Protein AF-A0A497FAF2-F1 (afdb_monomer_lite)

Foldseek 3Di:
DDDDDPDFAFPDKDKDKDKDKDKDFQLDKDKDWDDQVRLVSCVVVVPDFQAWKWKWKAFPVVVVVCVVVVHDCLPDGQTQDPTDGDDSRDMGIHDNVSSVVRCVVPVVVPVPDDGGDITMMMMMMMDIDGDGDDCPVVVVVD

Sequence (142 aa):
MPRYAIVLPIKDIKPVTVSFVAEVPFMVSCSIEVPREVIEKLIKEEVPEGYPVHAYALPLEYVKDLEAKGENTLFYGVPLAAWYEFSKDLKLHIDEFTWEMIYHGCKEYLKDLRKGDPIQLRIVLHTGLFISYTDEEDEKKR

Radius of gyration: 18.6 Å; chains: 1; bounding box: 39×30×58 Å

pLDDT: mean 87.28, std 14.44, range [42.44, 97.88]

Secondary structure (DSSP, 8-state):
---------EEEEEEEEEEEEEEEETTS-EEEEPPHHHHHHHHHTTPPTT-EEEEEEEEHHHHHHHHHTT--GGG-SEESSS-EE--TT-EEEE-HHHHHHHHHHSHHHHTTPPTT-EEEEEEEEEEEEEEEPPTTTTTTT-

Structure (mmCIF, N/CA/C/O backbone):
data_AF-A0A497FAF2-F1
#
_entry.id   AF-A0A497FAF2-F1
#
loop_
_atom_site.group_PDB
_atom_site.id
_atom_site.type_symbol
_atom_site.label_atom_id
_atom_site.label_alt_id
_atom_site.label_comp_id
_atom_site.label_asym_id
_atom_site.label_entity_id
_atom_site.label_seq_id
_atom_site.pdbx_PDB_ins_code
_atom_site.Cartn_x
_atom_site.Cartn_y
_atom_site.Cartn_z
_atom_site.occupancy
_atom_site.B_iso_or_equiv
_atom_site.auth_seq_id
_atom_site.auth_comp_id
_atom_site.auth_asym_id
_atom_site.auth_atom_id
_atom_site.pdbx_PDB_model_num
ATOM 1 N N . MET A 1 1 ? 11.667 1.114 34.691 1.00 42.44 1 MET A N 1
ATOM 2 C CA . MET A 1 1 ? 10.213 0.938 34.905 1.00 42.44 1 MET A CA 1
ATOM 3 C C . MET A 1 1 ? 9.793 -0.345 34.205 1.00 42.44 1 MET A C 1
ATOM 5 O O . MET A 1 1 ? 10.125 -0.465 33.028 1.00 42.44 1 MET A O 1
ATOM 9 N N . PRO A 1 2 ? 9.151 -1.314 34.879 1.00 44.91 2 PRO A N 1
ATOM 10 C CA . PRO A 1 2 ? 8.611 -2.473 34.182 1.00 44.91 2 PRO A CA 1
ATOM 11 C C . PRO A 1 2 ? 7.455 -2.000 33.294 1.00 44.91 2 PRO A C 1
ATOM 13 O O . PRO A 1 2 ? 6.525 -1.352 33.771 1.00 44.91 2 PRO A O 1
ATOM 16 N N . ARG A 1 3 ? 7.553 -2.262 31.988 1.00 46.53 3 ARG A N 1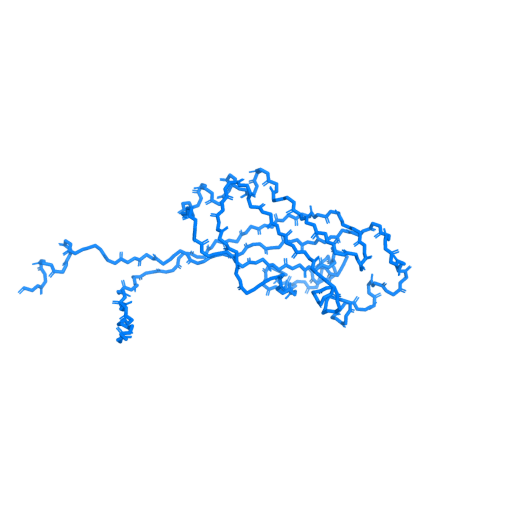
ATOM 17 C CA . ARG A 1 3 ? 6.453 -2.067 31.040 1.00 46.53 3 ARG A CA 1
ATOM 18 C C . ARG A 1 3 ? 5.511 -3.250 31.230 1.00 46.53 3 ARG A C 1
ATOM 20 O O . ARG A 1 3 ? 5.808 -4.342 30.757 1.00 46.53 3 ARG A O 1
ATOM 27 N N . TYR A 1 4 ? 4.435 -3.064 31.984 1.00 55.19 4 TYR A N 1
ATOM 28 C CA . TYR A 1 4 ? 3.373 -4.061 32.030 1.00 55.19 4 TYR A CA 1
ATOM 29 C C . TYR A 1 4 ? 2.741 -4.129 30.637 1.00 55.19 4 TYR A C 1
ATOM 31 O O . TYR A 1 4 ? 2.279 -3.113 30.119 1.00 55.19 4 TYR A O 1
ATOM 39 N N . ALA A 1 5 ? 2.767 -5.30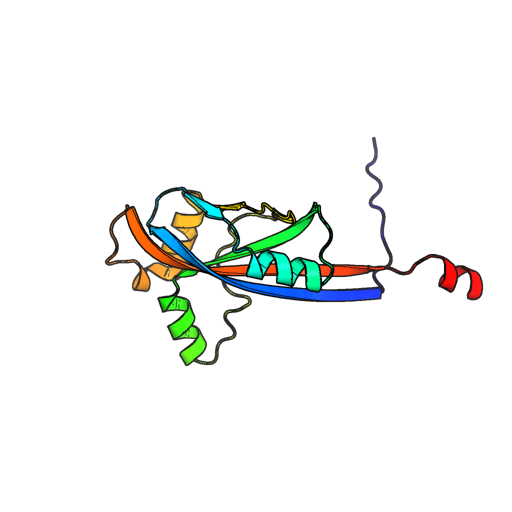5 30.012 1.00 56.91 5 ALA A N 1
ATOM 40 C CA . ALA A 1 5 ? 1.941 -5.563 28.844 1.00 56.91 5 ALA A CA 1
ATOM 41 C C . ALA A 1 5 ? 0.492 -5.656 29.333 1.00 56.91 5 ALA A C 1
ATOM 43 O O . ALA A 1 5 ? 0.171 -6.520 30.150 1.00 56.91 5 ALA A O 1
ATOM 44 N N . ILE A 1 6 ? -0.368 -4.745 28.882 1.00 57.69 6 ILE A N 1
ATOM 45 C CA . ILE A 1 6 ? -1.805 -4.858 29.122 1.00 57.69 6 ILE A CA 1
ATOM 46 C C . ILE A 1 6 ? -2.309 -5.942 28.170 1.00 57.69 6 ILE A C 1
ATOM 48 O O . ILE A 1 6 ? -2.305 -5.758 26.954 1.00 57.69 6 ILE A O 1
ATOM 52 N N . VAL A 1 7 ? -2.691 -7.092 28.722 1.00 62.38 7 VAL A N 1
ATOM 53 C CA . VAL A 1 7 ? -3.354 -8.153 27.961 1.00 62.38 7 VAL A CA 1
ATOM 54 C C . VAL A 1 7 ? -4.831 -7.790 27.886 1.00 62.38 7 VAL A C 1
ATOM 56 O O . VAL A 1 7 ? -5.551 -7.920 28.873 1.00 62.38 7 VAL A O 1
ATOM 59 N N . LEU A 1 8 ? -5.268 -7.295 26.730 1.00 68.75 8 LEU A N 1
ATOM 60 C CA . LEU A 1 8 ? -6.682 -7.053 26.463 1.00 68.75 8 LEU A CA 1
ATOM 61 C C . LEU A 1 8 ? -7.327 -8.355 25.963 1.00 68.75 8 LEU A C 1
ATOM 63 O O . LEU A 1 8 ? -6.782 -8.976 25.046 1.00 68.75 8 LEU A O 1
ATOM 67 N N . PRO A 1 9 ? -8.466 -8.793 26.527 1.00 76.56 9 PRO A N 1
ATOM 68 C CA . PRO A 1 9 ? -9.188 -9.946 26.008 1.00 76.56 9 PRO A CA 1
ATOM 69 C C . PRO A 1 9 ? -9.814 -9.582 24.655 1.00 76.56 9 PRO A C 1
ATOM 71 O O . PRO A 1 9 ? -10.788 -8.831 24.582 1.00 76.56 9 PRO A O 1
ATOM 74 N N . ILE A 1 10 ? -9.230 -10.103 23.574 1.00 80.25 10 ILE A N 1
ATOM 75 C CA . ILE A 1 10 ? -9.736 -9.929 22.209 1.00 80.25 10 ILE A CA 1
ATOM 76 C C . ILE A 1 10 ? -10.866 -10.939 21.981 1.00 80.25 10 ILE A C 1
ATOM 78 O O . ILE A 1 10 ? -10.665 -12.147 22.096 1.00 80.25 10 ILE A O 1
ATOM 82 N N . LYS A 1 11 ? -12.056 -10.430 21.663 1.00 84.69 11 LYS A N 1
ATOM 83 C CA . LYS A 1 11 ? -13.248 -11.204 21.304 1.00 84.69 11 LYS A CA 1
ATOM 84 C C . LYS A 1 11 ? -13.219 -11.632 19.841 1.00 84.69 11 LYS A C 1
ATOM 86 O O . LYS A 1 11 ? -13.598 -12.756 19.533 1.00 84.69 11 LYS A O 1
ATOM 91 N N . ASP A 1 12 ? -12.804 -10.726 18.961 1.00 85.75 12 ASP A N 1
ATOM 92 C CA . ASP A 1 12 ? -12.795 -10.937 17.516 1.00 85.75 12 ASP A CA 1
ATOM 93 C C . ASP A 1 12 ? -11.744 -10.044 16.837 1.00 85.75 12 ASP A C 1
ATOM 95 O O . ASP A 1 12 ? -11.298 -9.043 17.407 1.00 85.75 12 ASP A O 1
ATOM 99 N N . ILE A 1 13 ? -11.349 -10.409 15.618 1.00 88.00 13 ILE A N 1
ATOM 100 C CA . ILE A 1 13 ? -10.471 -9.617 14.756 1.00 88.00 13 ILE A CA 1
ATOM 101 C C . ILE A 1 13 ? -11.190 -9.417 13.427 1.00 88.00 13 ILE A C 1
ATOM 103 O O . ILE A 1 13 ? -11.353 -10.362 12.659 1.00 88.00 13 ILE A O 1
ATOM 107 N N . LYS A 1 14 ? -11.565 -8.174 13.121 1.00 91.56 14 LYS A N 1
ATOM 108 C CA . LYS A 1 14 ? -12.161 -7.816 11.829 1.00 91.56 14 LYS A CA 1
ATOM 109 C C . LYS A 1 14 ? -11.049 -7.403 10.852 1.00 91.56 14 LYS A C 1
ATOM 111 O O . LYS A 1 14 ? -10.482 -6.320 11.019 1.00 91.56 14 LYS A O 1
ATOM 116 N N . PRO A 1 15 ? -10.708 -8.223 9.839 1.00 92.25 15 PRO A N 1
ATOM 117 C CA . PRO A 1 15 ? -9.721 -7.838 8.841 1.00 92.25 15 PRO A CA 1
ATOM 118 C C . PRO A 1 15 ? -10.304 -6.782 7.898 1.00 92.25 15 PRO A C 1
ATOM 120 O O . PRO A 1 15 ? -11.407 -6.934 7.376 1.00 92.25 15 PRO A O 1
ATOM 123 N N . VAL A 1 16 ? -9.531 -5.735 7.633 1.00 93.69 16 VAL A N 1
ATOM 124 C CA . VAL A 1 16 ? -9.852 -4.689 6.662 1.00 93.69 16 VAL A CA 1
ATOM 125 C C . VAL A 1 16 ? -8.737 -4.652 5.630 1.00 93.69 16 VAL A C 1
ATOM 127 O O . VAL A 1 16 ? -7.559 -4.550 5.967 1.00 93.69 16 VAL A O 1
ATOM 130 N N . THR A 1 17 ? -9.109 -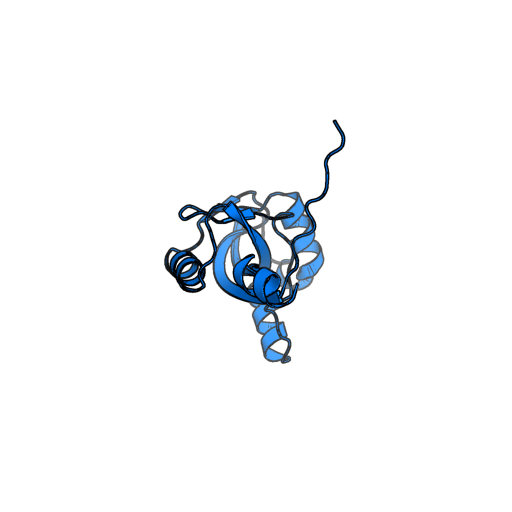4.775 4.358 1.00 94.00 17 THR A N 1
ATOM 131 C CA . THR A 1 17 ? -8.175 -4.753 3.231 1.00 94.00 17 THR A CA 1
ATOM 132 C C . THR A 1 17 ? -8.699 -3.820 2.156 1.00 94.00 17 THR A C 1
ATOM 134 O O . THR A 1 17 ? -9.829 -3.966 1.692 1.00 94.00 17 THR A O 1
ATOM 137 N N . VAL A 1 18 ? -7.866 -2.876 1.736 1.00 94.50 18 VAL A N 1
ATOM 138 C CA . VAL A 1 18 ? -8.156 -1.957 0.632 1.00 94.50 18 VAL A CA 1
ATOM 139 C C . VAL A 1 18 ? -6.943 -1.881 -0.285 1.00 94.50 18 VAL A C 1
ATOM 141 O O . VAL A 1 18 ? -5.814 -2.069 0.154 1.00 94.50 18 VAL A O 1
ATOM 144 N N . SER A 1 19 ? -7.151 -1.620 -1.573 1.00 94.50 19 SER A N 1
ATOM 145 C CA . SER A 1 19 ? -6.043 -1.461 -2.514 1.00 94.50 19 SER A CA 1
ATOM 146 C C . SER A 1 19 ? -6.304 -0.354 -3.522 1.00 94.50 19 SER A C 1
ATOM 148 O O . SER A 1 19 ? -7.455 0.001 -3.787 1.00 94.50 19 SER A O 1
ATOM 150 N N . PHE A 1 20 ? -5.220 0.182 -4.073 1.00 96.50 20 PHE A N 1
ATOM 151 C CA . PHE A 1 20 ? -5.226 1.170 -5.144 1.00 96.50 20 PHE A CA 1
ATOM 152 C C . PHE A 1 20 ? -3.973 1.026 -6.009 1.00 96.50 20 PHE A C 1
ATOM 154 O O . PHE A 1 20 ? -3.040 0.306 -5.656 1.00 96.50 20 PHE A O 1
ATOM 161 N N . VAL A 1 21 ? -3.959 1.687 -7.162 1.00 97.12 21 VAL A N 1
ATOM 162 C CA . VAL A 1 21 ? -2.783 1.753 -8.034 1.00 97.12 21 VAL A CA 1
ATOM 163 C C . VAL A 1 21 ? -2.167 3.138 -7.910 1.00 97.12 21 VAL A C 1
ATOM 165 O O . VAL A 1 21 ? -2.885 4.133 -7.970 1.00 97.12 21 VAL A O 1
ATOM 168 N N . ALA A 1 22 ? -0.850 3.189 -7.750 1.00 97.44 22 ALA A N 1
ATOM 169 C CA . ALA A 1 22 ? -0.068 4.416 -7.749 1.00 97.44 22 ALA A CA 1
ATOM 170 C C . ALA A 1 22 ? 0.955 4.375 -8.884 1.00 97.44 22 ALA A C 1
ATOM 172 O O . ALA A 1 22 ? 1.588 3.345 -9.107 1.00 97.44 22 ALA A O 1
ATOM 173 N N . GLU A 1 23 ? 1.133 5.493 -9.580 1.00 97.88 23 GLU A N 1
ATOM 174 C CA . GLU A 1 23 ? 2.251 5.684 -10.501 1.00 97.88 23 GLU A CA 1
ATOM 175 C C . GLU A 1 23 ? 3.395 6.378 -9.758 1.00 97.88 23 GLU A C 1
ATOM 177 O O . GLU A 1 23 ? 3.189 7.404 -9.109 1.00 97.88 23 GLU A O 1
ATOM 182 N N . VAL A 1 24 ? 4.592 5.799 -9.817 1.00 97.31 24 VAL A N 1
ATOM 183 C CA . VAL A 1 24 ? 5.783 6.278 -9.105 1.00 97.31 24 VAL A CA 1
ATOM 184 C C . VAL A 1 24 ? 7.024 6.183 -9.992 1.00 97.31 24 VAL A C 1
ATOM 186 O O . VAL A 1 24 ? 7.040 5.388 -10.933 1.00 97.31 24 VAL A O 1
ATOM 189 N N . PRO A 1 25 ? 8.086 6.958 -9.714 1.00 97.31 25 PRO A N 1
ATOM 190 C CA . PRO A 1 25 ? 9.351 6.819 -10.427 1.00 97.31 25 PRO A CA 1
ATOM 191 C C . PRO A 1 25 ? 10.102 5.551 -9.986 1.00 97.31 25 PRO A C 1
ATOM 193 O O . PRO A 1 25 ? 10.393 5.357 -8.806 1.00 97.31 25 PRO A O 1
ATOM 196 N N . PHE A 1 26 ? 10.456 4.691 -10.940 1.00 97.12 26 PHE A N 1
ATOM 197 C CA . PHE A 1 26 ? 11.171 3.439 -10.692 1.00 97.12 26 PHE A CA 1
ATOM 198 C C . PHE A 1 26 ? 12.548 3.681 -10.054 1.00 97.12 26 PHE A C 1
ATOM 200 O O . PHE A 1 26 ? 13.336 4.486 -10.556 1.00 97.12 26 PHE A O 1
ATOM 207 N N . MET A 1 27 ? 12.875 2.956 -8.976 1.00 95.25 27 MET A N 1
ATOM 208 C CA . MET A 1 27 ? 14.167 3.034 -8.264 1.00 95.25 27 MET A CA 1
ATOM 209 C C . MET A 1 27 ? 14.528 4.443 -7.748 1.00 95.25 27 MET A C 1
ATOM 211 O O . MET A 1 27 ? 15.708 4.791 -7.625 1.00 95.25 27 MET A O 1
ATOM 215 N N . VAL A 1 28 ? 13.524 5.275 -7.463 1.00 96.50 28 VAL A N 1
ATOM 216 C CA . VAL A 1 28 ? 13.685 6.609 -6.872 1.00 96.50 28 VAL A CA 1
ATOM 217 C C . VAL A 1 28 ? 12.826 6.689 -5.617 1.00 96.50 28 VAL A C 1
ATOM 219 O O . VAL A 1 28 ? 11.643 6.350 -5.654 1.00 96.50 28 VAL A O 1
ATOM 222 N N . SER A 1 29 ? 13.415 7.145 -4.510 1.00 96.06 29 SER A N 1
ATOM 223 C CA . SER A 1 29 ? 12.672 7.336 -3.267 1.00 96.06 29 SER A CA 1
ATOM 224 C C . SER A 1 29 ? 11.556 8.355 -3.455 1.00 96.06 29 SER A C 1
ATOM 226 O O . SER A 1 29 ? 11.778 9.446 -3.988 1.00 96.06 29 SER A O 1
ATOM 228 N N . CYS A 1 30 ? 10.354 8.017 -3.007 1.00 96.25 30 CYS A N 1
ATOM 229 C CA . CYS A 1 30 ? 9.177 8.849 -3.221 1.00 96.25 30 CYS A CA 1
ATOM 230 C C . CYS A 1 30 ? 8.140 8.670 -2.115 1.00 96.25 30 CYS A C 1
ATOM 232 O O . CYS A 1 30 ? 8.157 7.688 -1.372 1.00 96.25 30 CYS A O 1
ATOM 234 N N . SER A 1 31 ? 7.203 9.613 -2.045 1.00 96.38 31 SER A N 1
ATOM 235 C CA . SER A 1 31 ? 6.026 9.506 -1.188 1.00 96.38 31 SER A CA 1
ATOM 236 C C . SER A 1 31 ? 4.768 9.384 -2.038 1.00 96.38 31 SER A C 1
ATOM 238 O O . SER A 1 31 ? 4.606 10.109 -3.017 1.00 96.38 31 SER A O 1
ATOM 240 N N . ILE A 1 32 ? 3.882 8.479 -1.642 1.00 96.50 32 ILE A N 1
ATOM 241 C CA . ILE A 1 32 ? 2.592 8.221 -2.273 1.00 96.50 32 ILE A CA 1
ATOM 242 C C . ILE A 1 32 ? 1.515 8.748 -1.333 1.00 96.50 32 ILE A C 1
ATOM 244 O O . ILE A 1 32 ? 1.426 8.316 -0.182 1.00 96.50 32 ILE A O 1
ATOM 248 N N . GLU A 1 33 ? 0.692 9.671 -1.814 1.00 96.00 33 GLU A N 1
ATOM 249 C CA . GLU A 1 33 ? -0.514 10.076 -1.094 1.00 96.00 33 GLU A CA 1
ATOM 250 C C . GLU A 1 33 ? -1.583 8.999 -1.272 1.00 96.00 33 GLU A C 1
ATOM 252 O O . GLU A 1 33 ? -1.852 8.560 -2.394 1.00 96.00 33 GLU A O 1
ATOM 257 N N . VAL A 1 34 ? -2.171 8.537 -0.167 1.00 96.75 34 VAL A N 1
ATOM 258 C CA . VAL A 1 34 ? -3.251 7.552 -0.241 1.00 96.75 34 VAL A CA 1
ATOM 259 C C . VAL A 1 34 ? -4.499 8.239 -0.807 1.00 96.75 34 VAL A C 1
ATOM 261 O O . VAL A 1 34 ? -4.909 9.274 -0.277 1.00 96.75 34 VAL A O 1
ATOM 264 N N . PRO A 1 35 ? -5.130 7.688 -1.863 1.00 97.50 35 PRO A N 1
ATOM 265 C CA . PRO A 1 35 ? -6.300 8.306 -2.466 1.00 97.50 35 PRO A CA 1
ATOM 266 C C . PRO A 1 35 ? -7.434 8.488 -1.460 1.00 97.50 35 PRO A C 1
ATOM 268 O O . PRO A 1 35 ? -7.689 7.628 -0.610 1.00 97.50 35 PRO A O 1
ATOM 271 N N . ARG A 1 36 ? -8.158 9.602 -1.578 1.00 96.69 36 ARG A N 1
ATOM 272 C CA . ARG A 1 36 ? -9.222 9.973 -0.639 1.00 96.69 36 ARG A CA 1
ATOM 273 C C . ARG A 1 36 ? -10.296 8.892 -0.521 1.00 96.69 36 ARG A C 1
ATOM 275 O O . ARG A 1 36 ? -10.756 8.607 0.577 1.00 96.69 36 ARG A O 1
ATOM 282 N N . GLU A 1 37 ? -10.660 8.247 -1.620 1.00 96.94 37 GLU A N 1
ATOM 283 C CA . GLU A 1 37 ? -11.634 7.158 -1.641 1.00 96.94 37 GLU A CA 1
ATOM 284 C C . GLU A 1 37 ? -11.165 5.911 -0.872 1.00 96.94 37 GLU A C 1
ATOM 286 O O . GLU A 1 37 ? -11.987 5.131 -0.392 1.00 96.94 37 GLU A O 1
ATOM 291 N N . VAL A 1 38 ? -9.851 5.704 -0.741 1.00 96.69 38 VAL A N 1
ATOM 292 C CA . VAL A 1 38 ? -9.269 4.626 0.070 1.00 96.69 38 VAL A CA 1
ATOM 293 C C . VAL A 1 38 ? -9.324 5.004 1.548 1.00 96.69 38 VAL A C 1
ATOM 295 O O . VAL A 1 38 ? -9.742 4.185 2.365 1.00 96.69 38 VAL A O 1
ATOM 298 N N . ILE A 1 39 ? -8.992 6.256 1.882 1.00 96.69 39 ILE A N 1
ATOM 299 C CA . ILE A 1 39 ? -9.142 6.801 3.239 1.00 96.69 39 ILE A CA 1
ATOM 300 C C . ILE A 1 39 ? -10.599 6.706 3.703 1.00 96.69 39 ILE A C 1
ATOM 302 O O . ILE A 1 39 ? -10.875 6.193 4.784 1.00 96.69 39 ILE A O 1
ATOM 306 N N . GLU A 1 40 ? -11.551 7.127 2.871 1.00 96.44 40 GLU A N 1
ATOM 307 C CA . GLU A 1 40 ? -12.982 7.074 3.183 1.00 96.44 40 GLU A CA 1
ATOM 308 C C . GLU A 1 40 ? -13.478 5.638 3.405 1.00 96.44 40 GLU A C 1
ATOM 310 O O . GLU A 1 40 ? -14.323 5.414 4.273 1.00 96.44 40 GLU A O 1
ATOM 315 N N . LYS A 1 41 ? -12.926 4.647 2.691 1.00 96.12 41 LYS A N 1
ATOM 316 C CA . LYS A 1 41 ? -13.217 3.227 2.949 1.00 96.12 41 LYS A CA 1
ATOM 317 C C . LYS A 1 41 ? -12.707 2.778 4.315 1.00 96.12 41 LYS A C 1
ATOM 319 O O . LYS A 1 41 ? -13.455 2.126 5.031 1.00 96.12 41 LYS A O 1
ATOM 324 N N . LEU A 1 42 ? -11.481 3.139 4.695 1.00 95.25 42 LEU A N 1
ATOM 325 C CA . LEU A 1 42 ? -10.936 2.796 6.015 1.00 95.25 42 LEU A CA 1
ATOM 326 C C . LEU A 1 42 ? -11.758 3.437 7.144 1.00 95.25 42 LEU A C 1
ATOM 328 O O . LEU A 1 42 ? -12.103 2.761 8.108 1.00 95.25 42 LEU A O 1
ATOM 332 N N . ILE A 1 43 ? -12.168 4.700 6.981 1.00 94.81 43 ILE A N 1
ATOM 333 C CA . ILE A 1 43 ? -13.068 5.380 7.929 1.00 94.81 43 ILE A CA 1
ATOM 334 C C . ILE A 1 43 ? -14.415 4.657 8.016 1.00 94.81 43 ILE A C 1
ATOM 336 O O . ILE A 1 43 ? -14.930 4.441 9.110 1.00 94.81 43 ILE A O 1
ATOM 340 N N . LYS A 1 44 ? -14.992 4.269 6.872 1.00 95.81 44 LYS A N 1
ATOM 341 C CA . LYS A 1 44 ? -16.265 3.537 6.821 1.00 95.81 44 LYS A CA 1
ATOM 342 C C . LYS A 1 44 ? -16.180 2.175 7.511 1.00 95.81 44 LYS A C 1
ATOM 344 O O . LYS A 1 44 ? -17.168 1.725 8.079 1.00 95.81 44 LYS A O 1
ATOM 349 N N . GLU A 1 45 ? -15.017 1.536 7.464 1.00 94.62 45 GLU A N 1
ATOM 350 C CA . GLU A 1 45 ? -14.747 0.284 8.171 1.00 94.62 45 GLU A CA 1
ATOM 351 C C . GLU A 1 45 ? -14.436 0.474 9.663 1.00 94.62 45 GLU A C 1
ATOM 353 O O . GLU A 1 45 ? -14.175 -0.520 10.341 1.00 94.62 45 GLU A O 1
ATOM 358 N N . GLU A 1 46 ? -14.531 1.712 10.162 1.00 93.88 46 GLU A N 1
ATOM 359 C CA . GLU A 1 46 ? -14.322 2.123 11.555 1.00 93.88 46 GLU A CA 1
ATOM 360 C C . GLU A 1 46 ? -12.864 2.009 12.021 1.00 93.88 46 GLU A C 1
ATOM 362 O O . GLU A 1 46 ? -12.596 1.812 13.205 1.00 93.88 46 GLU A O 1
ATOM 367 N N . VAL A 1 47 ? -11.902 2.164 11.102 1.00 94.12 47 VAL A N 1
ATOM 368 C CA . VAL A 1 47 ? -10.474 2.200 11.450 1.00 94.12 47 VAL A CA 1
ATOM 369 C C . VAL A 1 47 ? -10.160 3.482 12.243 1.00 94.12 47 VAL A C 1
ATOM 371 O O . VAL A 1 47 ? -10.347 4.579 11.708 1.00 94.12 47 VAL A O 1
ATOM 374 N N . PRO A 1 48 ? -9.686 3.385 13.504 1.00 92.25 48 PRO A N 1
ATOM 375 C CA . PRO A 1 48 ? -9.398 4.559 14.328 1.00 92.25 48 PRO A CA 1
ATOM 376 C C . PRO A 1 48 ? -8.161 5.331 13.859 1.00 92.25 48 PRO A C 1
ATOM 378 O O . PRO A 1 48 ? -7.195 4.743 13.377 1.00 92.25 48 PRO A O 1
ATOM 381 N N . GLU A 1 49 ? -8.144 6.646 14.079 1.00 93.88 49 GLU A N 1
ATOM 382 C CA . GLU A 1 49 ? -6.928 7.459 13.928 1.00 93.88 49 GLU A CA 1
ATOM 383 C C . GLU A 1 49 ? -5.798 6.902 14.819 1.00 93.88 49 GLU A C 1
ATOM 385 O O . GLU A 1 49 ? -6.033 6.522 15.968 1.00 93.88 49 GLU A O 1
ATOM 390 N N . GLY A 1 50 ? -4.575 6.835 14.290 1.00 93.06 50 GLY A N 1
ATOM 391 C CA . GLY A 1 50 ? -3.406 6.264 14.965 1.00 93.06 50 GLY A CA 1
ATOM 392 C C . GLY A 1 50 ? -3.353 4.732 14.966 1.00 93.06 50 GLY A C 1
ATOM 393 O O . GLY A 1 50 ? -2.388 4.153 15.461 1.00 93.06 50 GLY A O 1
ATOM 394 N N . TYR A 1 51 ? -4.361 4.048 14.415 1.00 93.62 51 TYR A N 1
ATOM 395 C CA . TYR A 1 51 ? -4.383 2.588 14.374 1.00 93.62 51 TYR A CA 1
ATOM 396 C C . TYR A 1 51 ? -3.361 2.034 13.368 1.00 93.62 51 TYR A C 1
ATOM 398 O O . TYR A 1 51 ? -3.181 2.629 12.302 1.00 93.62 51 TYR A O 1
ATOM 406 N N . PRO A 1 52 ? -2.687 0.904 13.658 1.00 93.62 52 PRO A N 1
ATOM 407 C CA . PRO A 1 52 ? -1.671 0.363 12.765 1.00 93.62 52 PRO A CA 1
ATOM 408 C C . PRO A 1 52 ? -2.270 -0.139 11.447 1.00 93.62 52 PRO A C 1
ATOM 410 O O . PRO A 1 52 ? -3.211 -0.937 11.424 1.00 93.62 52 PRO A O 1
ATOM 413 N N . VAL A 1 53 ? -1.668 0.290 10.341 1.00 94.75 53 VAL A N 1
ATOM 414 C CA . VAL A 1 53 ? -1.964 -0.149 8.975 1.00 94.75 53 VAL A CA 1
ATOM 415 C C . VAL A 1 53 ? -0.676 -0.640 8.326 1.00 94.75 53 VAL A C 1
ATOM 417 O O . VAL A 1 53 ? 0.337 0.054 8.307 1.00 94.75 53 VAL A O 1
ATOM 420 N N . HIS A 1 54 ? -0.704 -1.840 7.765 1.00 94.12 54 HIS A N 1
ATOM 421 C CA . HIS A 1 54 ? 0.386 -2.383 6.965 1.0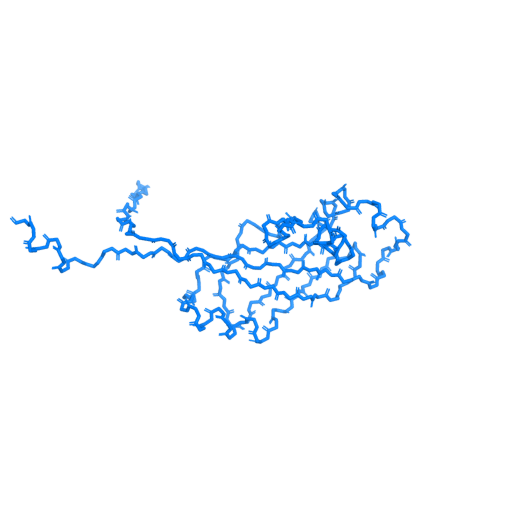0 94.12 54 HIS A CA 1
ATOM 422 C C . HIS A 1 54 ? 0.163 -2.036 5.500 1.00 94.12 54 HIS A C 1
ATOM 424 O O . HIS A 1 54 ? -0.941 -2.215 4.991 1.00 94.12 54 HIS A O 1
ATOM 430 N N . ALA A 1 55 ? 1.206 -1.567 4.819 1.00 94.62 55 ALA A N 1
ATOM 431 C CA . ALA A 1 55 ? 1.159 -1.272 3.395 1.00 94.62 55 ALA A CA 1
ATOM 432 C C . ALA A 1 55 ? 2.157 -2.148 2.640 1.00 94.62 55 ALA A C 1
ATOM 434 O O . ALA A 1 55 ? 3.320 -2.245 3.034 1.00 94.62 55 ALA A O 1
ATOM 435 N N . TYR A 1 56 ? 1.704 -2.738 1.541 1.00 94.06 56 TYR A N 1
ATOM 436 C CA . TYR A 1 56 ? 2.506 -3.577 0.660 1.00 94.06 56 TYR A CA 1
ATOM 437 C C . TYR A 1 56 ? 2.436 -3.044 -0.762 1.00 94.06 56 TYR A C 1
ATOM 439 O O . TYR A 1 56 ? 1.403 -2.514 -1.175 1.00 94.06 56 TYR A O 1
ATOM 447 N N . ALA A 1 57 ? 3.519 -3.214 -1.514 1.00 94.62 57 ALA A N 1
ATOM 448 C CA . ALA A 1 57 ? 3.580 -2.828 -2.915 1.00 94.62 57 ALA A CA 1
ATOM 449 C C . ALA A 1 57 ? 4.093 -3.959 -3.809 1.00 94.62 57 ALA A C 1
ATOM 451 O O . ALA A 1 57 ? 4.998 -4.711 -3.434 1.00 94.62 57 ALA A O 1
ATOM 452 N N . LEU A 1 58 ? 3.530 -4.033 -5.016 1.00 93.94 58 LEU A N 1
ATOM 453 C CA . LEU A 1 58 ? 3.988 -4.887 -6.112 1.00 93.94 58 LEU A CA 1
ATOM 454 C C . LEU A 1 58 ? 3.810 -4.187 -7.465 1.00 93.94 58 LEU A C 1
ATOM 456 O O . LEU A 1 58 ? 2.861 -3.416 -7.622 1.00 93.94 58 LEU A O 1
ATOM 460 N N . PRO A 1 59 ? 4.650 -4.482 -8.474 1.00 95.62 59 PRO A N 1
ATOM 461 C CA . PRO A 1 59 ? 4.419 -4.036 -9.845 1.00 95.62 59 PRO A CA 1
ATOM 462 C C . PRO A 1 59 ? 3.056 -4.504 -10.361 1.00 95.62 59 PRO A C 1
ATOM 464 O O . PRO A 1 59 ? 2.690 -5.668 -10.198 1.00 95.62 59 PRO A O 1
ATOM 467 N N . LEU A 1 60 ? 2.301 -3.609 -10.999 1.00 95.75 60 LEU A N 1
ATOM 468 C CA . LEU A 1 60 ? 0.932 -3.911 -11.421 1.00 95.75 60 LEU A CA 1
ATOM 469 C C . LEU A 1 60 ? 0.863 -5.069 -12.429 1.00 95.75 60 LEU A C 1
ATOM 471 O O . LEU A 1 60 ? -0.035 -5.901 -12.335 1.00 95.75 60 LEU A O 1
ATOM 475 N N . GLU A 1 61 ? 1.812 -5.144 -13.362 1.00 94.38 61 GLU A N 1
ATOM 476 C CA . GLU A 1 61 ? 1.869 -6.228 -14.353 1.00 94.38 61 GLU A CA 1
ATOM 477 C C . GLU A 1 61 ? 2.112 -7.591 -13.694 1.00 94.38 61 GLU A C 1
ATOM 479 O O . GLU A 1 61 ? 1.450 -8.566 -14.035 1.00 94.38 61 GLU A O 1
ATOM 484 N N . TYR A 1 62 ? 2.963 -7.643 -12.664 1.00 93.12 62 TYR A N 1
ATOM 485 C CA . TYR A 1 62 ? 3.158 -8.862 -11.879 1.00 93.12 62 TYR A CA 1
ATOM 486 C C . TYR A 1 62 ? 1.863 -9.304 -11.187 1.00 93.12 62 TYR A C 1
ATOM 488 O O . TYR A 1 62 ? 1.504 -10.479 -11.222 1.00 93.12 62 TYR A O 1
ATOM 496 N N . VAL A 1 63 ? 1.126 -8.357 -10.598 1.00 93.00 63 VAL A N 1
ATOM 497 C CA . VAL A 1 63 ? -0.163 -8.632 -9.945 1.00 93.00 63 VAL A CA 1
ATOM 498 C C . VAL A 1 63 ? -1.187 -9.187 -10.935 1.00 93.00 63 VAL A C 1
ATOM 500 O O . VAL A 1 63 ? -1.829 -10.188 -10.631 1.00 93.00 63 VAL A O 1
ATOM 503 N N . LYS A 1 64 ? -1.314 -8.591 -12.126 1.00 93.00 64 LYS A N 1
ATOM 504 C CA . LYS A 1 64 ? -2.238 -9.075 -13.166 1.00 93.00 64 LYS A CA 1
ATOM 505 C C . LYS A 1 64 ? -1.921 -10.510 -13.589 1.00 93.00 64 LYS A C 1
ATOM 507 O O . LYS A 1 64 ? -2.835 -11.321 -13.724 1.00 93.00 64 LYS A O 1
ATOM 512 N N . ASP A 1 65 ? -0.641 -10.832 -13.757 1.00 93.88 65 ASP A N 1
ATOM 513 C CA . ASP A 1 65 ? -0.200 -12.174 -14.140 1.00 93.88 65 ASP A CA 1
ATOM 514 C C . ASP A 1 65 ? -0.499 -13.226 -13.065 1.00 93.88 65 ASP A C 1
ATOM 516 O O . ASP A 1 65 ? -0.824 -14.368 -13.395 1.00 93.88 65 ASP A O 1
ATOM 520 N N . LEU A 1 66 ? -0.397 -12.863 -11.784 1.00 91.06 66 LEU A N 1
ATOM 521 C CA . LEU A 1 66 ? -0.780 -13.733 -10.668 1.00 91.06 66 LEU A CA 1
ATOM 522 C C . LEU A 1 66 ? -2.302 -13.916 -10.580 1.00 91.06 66 LEU A C 1
ATOM 524 O O . LEU A 1 66 ? -2.786 -15.042 -10.464 1.00 91.06 66 LEU A O 1
ATOM 528 N N . GLU A 1 67 ? -3.072 -12.834 -10.702 1.00 91.81 67 GLU A N 1
ATOM 529 C CA . GLU A 1 67 ? -4.541 -12.886 -10.695 1.00 91.81 67 GLU A CA 1
ATOM 530 C C . GLU A 1 67 ? -5.080 -13.732 -11.858 1.00 91.81 67 GLU A C 1
ATOM 532 O O . GLU A 1 67 ? -6.004 -14.527 -11.675 1.00 91.81 67 GLU A O 1
ATOM 537 N N . ALA A 1 68 ? -4.458 -13.649 -13.040 1.00 92.31 68 ALA A N 1
ATOM 538 C CA . ALA A 1 68 ? -4.796 -14.485 -14.193 1.00 92.31 68 ALA A CA 1
ATOM 539 C C . ALA A 1 68 ? -4.552 -15.987 -13.947 1.00 92.31 68 ALA A C 1
ATOM 541 O O . ALA A 1 68 ? -5.188 -16.830 -14.581 1.00 92.31 68 ALA A O 1
ATOM 542 N N . LYS A 1 69 ? -3.661 -16.332 -13.010 1.00 92.44 69 LYS A N 1
ATOM 543 C CA . LYS A 1 69 ? -3.399 -17.711 -12.560 1.00 92.44 69 LYS A CA 1
ATOM 544 C C . LYS A 1 69 ? -4.315 -18.145 -11.409 1.00 92.44 69 LYS A C 1
ATOM 546 O O . LYS A 1 69 ? -4.208 -19.279 -10.949 1.00 92.44 69 LYS A O 1
ATOM 551 N N . GLY A 1 70 ? -5.227 -17.277 -10.968 1.00 89.19 70 GLY A N 1
ATOM 552 C CA . GLY A 1 70 ? -6.154 -17.538 -9.867 1.00 89.19 70 GLY A CA 1
ATOM 553 C C . GLY A 1 70 ? -5.557 -17.307 -8.478 1.00 89.19 70 GLY A C 1
ATOM 554 O O . GLY A 1 70 ? -6.142 -17.752 -7.491 1.00 89.19 70 GLY A O 1
ATOM 555 N N . GLU A 1 71 ? -4.407 -16.637 -8.377 1.00 87.31 71 GLU A N 1
ATOM 556 C CA . GLU A 1 71 ? -3.796 -16.323 -7.086 1.00 87.31 71 GLU A CA 1
ATOM 557 C C . GLU A 1 71 ? -4.454 -15.097 -6.438 1.00 87.31 71 GLU A C 1
ATOM 559 O O . GLU A 1 71 ? -4.770 -14.106 -7.098 1.00 87.31 71 GLU A O 1
ATOM 564 N N . ASN A 1 72 ? -4.646 -15.150 -5.117 1.00 81.62 72 ASN A N 1
ATOM 565 C CA . ASN A 1 72 ? -5.181 -14.024 -4.357 1.00 81.62 72 ASN A CA 1
ATOM 566 C C . ASN A 1 72 ? -4.060 -13.056 -3.965 1.00 81.62 72 ASN A C 1
ATOM 568 O O . ASN A 1 72 ? -3.485 -13.167 -2.886 1.00 81.62 72 ASN A O 1
ATOM 572 N N . THR A 1 73 ? -3.793 -12.076 -4.819 1.00 78.19 73 THR A N 1
ATOM 573 C CA . THR A 1 73 ? -2.721 -11.077 -4.674 1.00 78.19 73 THR A CA 1
ATOM 574 C C . THR A 1 73 ? -2.913 -10.105 -3.513 1.00 78.19 73 THR A C 1
ATOM 576 O O . THR A 1 73 ? -1.981 -9.375 -3.179 1.00 78.19 73 THR A O 1
ATOM 579 N N . LEU A 1 74 ? -4.078 -10.115 -2.856 1.00 70.19 74 LEU A N 1
ATOM 580 C CA . LEU A 1 74 ? -4.356 -9.215 -1.744 1.00 70.19 74 LEU A CA 1
ATOM 581 C C . LEU A 1 74 ? -3.399 -9.424 -0.575 1.00 70.19 74 LEU A C 1
ATOM 583 O O . LEU A 1 74 ? -3.222 -8.484 0.162 1.00 70.19 74 LEU A O 1
ATOM 587 N N . PHE A 1 75 ? -2.750 -10.577 -0.407 1.00 62.25 75 PHE A N 1
ATOM 588 C CA . PHE A 1 75 ? -1.809 -10.813 0.703 1.00 62.25 75 PHE A CA 1
ATOM 589 C C . PHE A 1 75 ? -0.340 -10.860 0.271 1.00 62.25 75 PHE A C 1
ATOM 591 O O . PHE A 1 75 ? 0.523 -11.281 1.042 1.00 62.25 75 PHE A O 1
ATOM 598 N N . TYR A 1 76 ? -0.053 -10.458 -0.967 1.00 67.12 76 TYR A N 1
ATOM 599 C CA . TYR A 1 76 ? 1.280 -10.537 -1.541 1.00 67.12 76 TYR A CA 1
ATOM 600 C C . TYR A 1 76 ? 1.863 -9.141 -1.705 1.00 67.12 76 TYR A C 1
ATOM 602 O O . TYR A 1 76 ? 1.230 -8.236 -2.244 1.00 67.12 76 TYR A O 1
ATOM 610 N N . GLY A 1 77 ? 3.113 -8.983 -1.283 1.00 76.50 77 GLY A N 1
ATOM 611 C CA . GLY A 1 77 ? 3.904 -7.822 -1.645 1.00 76.50 77 GLY A CA 1
ATOM 612 C C . GLY A 1 77 ? 5.087 -7.565 -0.744 1.00 76.50 77 GLY A C 1
ATOM 613 O O . GLY A 1 77 ? 5.298 -8.238 0.264 1.00 76.50 77 GLY A O 1
ATOM 614 N N . VAL A 1 78 ? 5.871 -6.571 -1.142 1.00 84.50 78 VAL A N 1
ATOM 615 C CA . VAL A 1 78 ? 6.975 -6.074 -0.331 1.00 84.50 78 VAL A CA 1
ATOM 616 C C . VAL A 1 78 ? 6.407 -5.056 0.657 1.00 84.50 78 VAL A C 1
ATOM 618 O O . VAL A 1 78 ? 5.762 -4.102 0.210 1.00 84.50 78 VAL A O 1
ATOM 621 N N . PRO A 1 79 ? 6.593 -5.245 1.976 1.00 86.69 79 PRO A N 1
ATOM 622 C CA . PRO A 1 79 ? 6.137 -4.273 2.959 1.00 86.69 79 PRO A CA 1
ATOM 623 C C . PRO A 1 79 ? 6.899 -2.959 2.772 1.00 86.69 79 PRO A C 1
ATOM 625 O O . PRO A 1 79 ? 8.126 -2.959 2.704 1.00 86.69 79 PRO A O 1
ATOM 628 N N . LEU A 1 80 ? 6.167 -1.847 2.709 1.00 87.56 80 LEU A N 1
ATOM 629 C CA . LEU A 1 80 ? 6.753 -0.508 2.581 1.00 87.56 80 LEU A CA 1
ATOM 630 C C . LEU A 1 80 ? 7.349 -0.003 3.906 1.00 87.56 80 LEU A C 1
ATOM 632 O O . LEU A 1 80 ? 8.277 0.795 3.921 1.00 87.56 80 LEU A O 1
ATOM 636 N N . ALA A 1 81 ? 6.805 -0.472 5.029 1.00 84.44 81 ALA A N 1
ATOM 637 C CA . ALA A 1 81 ? 7.307 -0.235 6.378 1.00 84.44 81 ALA A CA 1
ATOM 638 C C . ALA A 1 81 ? 6.812 -1.347 7.315 1.00 84.44 81 ALA A C 1
ATOM 640 O O . ALA A 1 81 ? 5.970 -2.165 6.936 1.00 84.44 81 ALA A O 1
ATOM 641 N N . ALA A 1 82 ? 7.293 -1.356 8.563 1.00 79.44 82 ALA A N 1
ATOM 642 C CA . ALA A 1 82 ? 6.782 -2.270 9.586 1.00 79.44 82 ALA A CA 1
ATOM 643 C C . ALA A 1 82 ? 5.280 -2.046 9.842 1.00 79.44 82 ALA A C 1
ATOM 645 O O . ALA A 1 82 ? 4.519 -3.009 9.895 1.00 79.44 82 ALA A O 1
ATOM 646 N N . TRP A 1 83 ? 4.868 -0.783 9.981 1.00 86.38 83 TRP A N 1
ATOM 647 C CA . TRP A 1 83 ? 3.481 -0.331 10.097 1.00 86.38 83 TRP A CA 1
ATOM 648 C C . TRP A 1 83 ? 3.420 1.191 9.881 1.00 86.38 83 TRP A C 1
ATOM 650 O O . TRP A 1 83 ? 4.421 1.888 10.058 1.00 86.38 83 TRP A O 1
ATOM 660 N N . TYR A 1 84 ? 2.245 1.686 9.504 1.00 93.19 84 TYR A N 1
ATOM 661 C CA . TYR A 1 84 ? 1.893 3.101 9.427 1.00 93.19 84 TYR A CA 1
ATOM 662 C C . TYR A 1 84 ? 0.800 3.411 10.450 1.00 93.19 84 TYR A C 1
ATOM 664 O O . TYR A 1 84 ? -0.071 2.577 10.695 1.00 93.19 84 TYR A O 1
ATOM 672 N N . GLU A 1 85 ? 0.816 4.614 11.013 1.00 93.56 85 GLU A N 1
ATOM 673 C CA . GLU A 1 85 ? -0.320 5.140 11.772 1.00 93.56 85 GLU A CA 1
ATOM 674 C C . GLU A 1 85 ? -1.393 5.610 10.796 1.00 93.56 85 GLU A C 1
ATOM 676 O O . GLU A 1 85 ? -1.122 6.439 9.923 1.00 93.56 85 GLU A O 1
ATOM 681 N N . PHE A 1 86 ? -2.610 5.081 10.923 1.00 95.25 86 PHE A N 1
ATOM 682 C CA . PHE A 1 86 ? -3.725 5.566 10.126 1.00 95.25 86 PHE A CA 1
ATOM 683 C C . PHE A 1 86 ? -3.991 7.042 10.425 1.00 95.25 86 PHE A C 1
ATOM 685 O O . PHE A 1 86 ? -4.187 7.426 11.578 1.00 95.25 86 PHE A O 1
ATOM 692 N N . SER A 1 87 ? -4.047 7.846 9.369 1.00 95.38 87 SER A N 1
ATOM 693 C CA . SER A 1 87 ? -4.510 9.224 9.423 1.00 95.38 87 SER A CA 1
ATOM 694 C C . SER A 1 87 ? -5.213 9.609 8.131 1.00 95.38 87 SER A C 1
ATOM 696 O O . SER A 1 87 ? -5.053 8.963 7.090 1.00 95.38 87 SER A O 1
ATOM 698 N N . LYS A 1 88 ? -5.997 10.687 8.175 1.00 93.31 88 LYS A N 1
ATOM 699 C CA . LYS A 1 88 ? -6.688 11.215 6.982 1.00 93.31 88 LYS A CA 1
ATOM 700 C C . LYS A 1 88 ? -5.732 11.700 5.893 1.00 93.31 88 LYS A C 1
ATOM 702 O O . LYS A 1 88 ? -6.105 11.700 4.724 1.00 93.31 88 LYS A O 1
ATOM 707 N N . ASP A 1 89 ? -4.518 12.062 6.292 1.00 93.94 89 ASP A N 1
ATOM 708 C CA . ASP A 1 89 ? -3.451 12.548 5.423 1.00 93.94 89 ASP A CA 1
ATOM 709 C C . ASP A 1 89 ? -2.347 11.491 5.257 1.00 93.94 89 ASP A C 1
ATOM 711 O O . ASP A 1 89 ? -1.179 11.835 5.068 1.00 93.94 89 ASP A O 1
ATOM 715 N N . LEU A 1 90 ? -2.691 10.200 5.374 1.00 94.31 90 LEU A N 1
ATOM 716 C CA . LEU A 1 90 ? -1.732 9.101 5.305 1.00 94.31 90 LEU A CA 1
ATOM 717 C C . LEU A 1 90 ? -0.905 9.169 4.013 1.00 94.31 90 LEU A C 1
ATOM 719 O O . LEU A 1 90 ? -1.427 9.123 2.894 1.00 94.31 90 LEU A O 1
ATOM 723 N N . LYS A 1 91 ? 0.417 9.227 4.192 1.00 95.81 91 LYS A N 1
ATOM 724 C CA . LYS A 1 91 ? 1.415 9.167 3.122 1.00 95.81 91 LYS A CA 1
ATOM 725 C C . LYS A 1 91 ? 2.282 7.938 3.311 1.00 95.81 91 LYS A C 1
ATOM 727 O O . LYS A 1 91 ? 2.816 7.703 4.392 1.00 95.81 91 LYS A O 1
ATOM 732 N N . LEU A 1 92 ? 2.441 7.178 2.240 1.00 96.44 92 LEU A N 1
ATOM 733 C CA . LEU A 1 92 ? 3.317 6.016 2.200 1.00 96.44 92 LEU A CA 1
ATOM 734 C C . LEU A 1 92 ? 4.662 6.447 1.634 1.00 96.44 92 LEU A C 1
ATOM 736 O O . LEU A 1 92 ? 4.710 7.282 0.734 1.00 96.44 92 LEU A O 1
ATOM 740 N N . HIS A 1 93 ? 5.746 5.878 2.139 1.00 95.75 93 HIS A N 1
ATOM 741 C CA . HIS A 1 93 ? 7.086 6.157 1.638 1.00 95.75 93 HIS A CA 1
ATOM 742 C C . HIS A 1 93 ? 7.664 4.893 1.018 1.00 95.75 93 HIS A C 1
ATOM 744 O O . HIS A 1 93 ? 7.562 3.823 1.613 1.00 95.75 93 HIS A O 1
ATOM 750 N N . ILE A 1 94 ? 8.255 5.029 -0.165 1.00 95.31 94 ILE A N 1
ATOM 751 C CA . ILE A 1 94 ? 9.077 3.991 -0.780 1.00 95.31 94 ILE A CA 1
ATOM 752 C C . ILE A 1 94 ? 10.504 4.515 -0.753 1.00 95.31 94 ILE A C 1
ATOM 754 O O . ILE A 1 94 ? 10.803 5.515 -1.407 1.00 95.31 94 ILE A O 1
ATOM 758 N N . ASP A 1 95 ? 11.357 3.860 0.024 1.00 94.06 95 ASP A N 1
ATOM 759 C CA . ASP A 1 95 ? 12.783 4.158 0.094 1.00 94.06 95 ASP A CA 1
ATOM 760 C C . ASP A 1 95 ? 13.595 3.269 -0.865 1.00 94.06 95 ASP A C 1
ATOM 762 O O . ASP A 1 95 ? 13.064 2.401 -1.566 1.00 94.06 95 ASP A O 1
ATOM 766 N N . GLU A 1 96 ? 14.907 3.504 -0.923 1.00 91.38 96 GLU A N 1
ATOM 767 C CA . GLU A 1 96 ? 15.808 2.750 -1.800 1.00 91.38 96 GLU A CA 1
ATOM 768 C C . GLU A 1 96 ? 15.843 1.256 -1.440 1.00 91.38 96 GLU A C 1
ATOM 770 O O . GLU A 1 96 ? 15.846 0.412 -2.332 1.00 91.38 96 GLU A O 1
ATOM 775 N N . PHE A 1 97 ? 15.787 0.919 -0.148 1.00 92.12 97 PHE A N 1
ATOM 776 C CA . PHE A 1 97 ? 15.807 -0.468 0.322 1.00 92.12 97 PHE A CA 1
ATOM 777 C C . PHE A 1 97 ? 14.544 -1.236 -0.094 1.00 92.12 97 PHE A C 1
ATOM 779 O O . PHE A 1 97 ? 14.605 -2.370 -0.572 1.00 92.12 97 PHE A O 1
ATOM 786 N N . THR A 1 98 ? 13.383 -0.601 0.032 1.00 93.38 98 THR A N 1
ATOM 787 C CA . THR A 1 98 ? 12.100 -1.152 -0.409 1.00 93.38 98 THR A CA 1
ATOM 788 C C . THR A 1 98 ? 12.103 -1.392 -1.914 1.00 93.38 98 THR A C 1
ATOM 790 O O . THR A 1 98 ? 11.648 -2.440 -2.379 1.00 93.38 98 THR A O 1
ATOM 793 N N . TRP A 1 99 ? 12.674 -0.464 -2.684 1.00 94.38 99 TRP A N 1
ATOM 794 C CA . TRP A 1 99 ? 12.867 -0.641 -4.119 1.00 94.38 99 TRP A CA 1
ATOM 795 C C . TRP A 1 99 ? 13.753 -1.839 -4.459 1.00 94.38 99 TRP A C 1
ATOM 797 O O . TRP A 1 99 ? 13.391 -2.608 -5.349 1.00 94.38 99 TRP A O 1
ATOM 807 N N . GLU A 1 100 ? 14.867 -2.039 -3.751 1.00 92.75 100 GLU A N 1
AT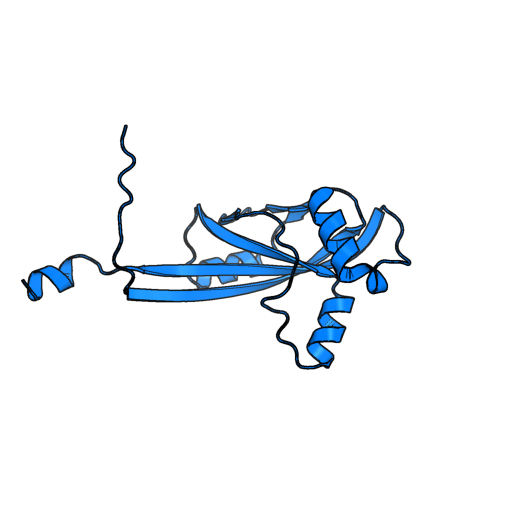OM 808 C CA . GLU A 1 100 ? 15.725 -3.213 -3.948 1.00 92.75 100 GLU A CA 1
ATOM 809 C C . GLU A 1 100 ? 14.952 -4.516 -3.714 1.00 92.75 100 GLU A C 1
ATOM 811 O O . GLU A 1 100 ? 15.017 -5.433 -4.538 1.00 92.75 100 GLU A O 1
ATOM 816 N N . MET A 1 101 ? 14.153 -4.588 -2.646 1.00 93.38 101 MET A N 1
ATOM 817 C CA . MET A 1 101 ? 13.305 -5.751 -2.372 1.00 93.38 101 MET A CA 1
ATOM 818 C C . MET A 1 101 ? 12.282 -6.000 -3.491 1.00 93.38 101 MET A C 1
ATOM 820 O O . MET A 1 101 ? 12.141 -7.135 -3.955 1.00 93.38 101 MET A O 1
ATOM 824 N N . ILE A 1 102 ? 11.600 -4.949 -3.963 1.00 93.50 102 ILE A N 1
ATOM 825 C CA . ILE A 1 102 ? 10.650 -5.040 -5.085 1.00 93.50 102 ILE A CA 1
ATOM 826 C C . ILE A 1 102 ? 11.368 -5.525 -6.349 1.00 93.50 102 ILE A C 1
ATOM 828 O O . ILE A 1 102 ? 10.887 -6.440 -7.022 1.00 93.50 102 ILE A O 1
ATOM 832 N N . TYR A 1 103 ? 12.535 -4.955 -6.654 1.00 93.44 103 TYR A N 1
ATOM 833 C CA . TYR A 1 103 ? 13.322 -5.310 -7.828 1.00 93.44 103 TYR A CA 1
ATOM 834 C C . TYR A 1 103 ? 13.758 -6.773 -7.809 1.00 93.44 103 TYR A C 1
ATOM 836 O O . TYR A 1 103 ? 13.567 -7.488 -8.791 1.00 93.44 103 TYR A O 1
ATOM 844 N N . HIS A 1 104 ? 14.299 -7.247 -6.687 1.00 91.44 104 HIS A N 1
ATOM 845 C CA . HIS A 1 104 ? 14.733 -8.633 -6.555 1.00 91.44 104 HIS A CA 1
ATOM 846 C C . HIS A 1 104 ? 13.566 -9.624 -6.630 1.00 91.44 104 HIS A C 1
ATOM 848 O O . HIS A 1 104 ? 13.712 -10.671 -7.261 1.00 91.44 104 HIS A O 1
ATOM 854 N N . GLY A 1 105 ? 12.410 -9.286 -6.050 1.00 89.81 105 GLY A N 1
ATOM 855 C CA . GLY A 1 105 ? 11.216 -10.131 -6.098 1.00 89.81 105 GLY A CA 1
ATOM 856 C C . GLY A 1 105 ? 10.533 -10.177 -7.468 1.00 89.81 105 GLY A C 1
ATOM 857 O O . GLY A 1 105 ? 9.924 -11.185 -7.810 1.00 89.81 105 GLY A O 1
ATOM 858 N N . CYS A 1 106 ? 10.650 -9.111 -8.267 1.00 92.62 106 CYS A N 1
ATOM 859 C CA . CYS A 1 106 ? 9.893 -8.939 -9.513 1.00 92.62 106 CYS A CA 1
ATOM 860 C C . CYS A 1 106 ? 10.782 -8.660 -10.736 1.00 92.62 106 CYS A C 1
ATOM 862 O O . CYS A 1 106 ? 10.329 -8.051 -11.704 1.00 92.62 106 CYS A O 1
ATOM 864 N N . LYS A 1 107 ? 12.048 -9.094 -10.711 1.00 92.50 107 LYS A N 1
ATOM 865 C CA . LYS A 1 107 ? 13.074 -8.724 -11.702 1.00 92.50 107 LYS A CA 1
ATOM 866 C C . LYS A 1 107 ? 12.628 -8.889 -13.157 1.00 92.50 107 LYS A C 1
ATOM 868 O O . LYS A 1 107 ? 12.886 -8.009 -13.972 1.00 92.50 107 LYS A O 1
ATOM 873 N N . GLU A 1 108 ? 11.941 -9.983 -13.484 1.00 93.56 108 GLU A N 1
ATOM 874 C CA . GLU A 1 108 ? 11.477 -10.255 -14.854 1.00 93.56 108 GLU A CA 1
ATOM 875 C C . GLU A 1 108 ? 10.503 -9.201 -15.398 1.00 93.56 108 GLU A C 1
ATOM 877 O O . GLU A 1 108 ? 10.490 -8.965 -16.603 1.00 93.56 108 GLU A O 1
ATOM 882 N N . TYR A 1 109 ? 9.756 -8.526 -14.520 1.00 92.44 109 TYR A N 1
ATOM 883 C CA . TYR A 1 109 ? 8.786 -7.479 -14.863 1.00 92.44 109 TYR A CA 1
ATOM 884 C C . TYR A 1 109 ? 9.399 -6.074 -14.865 1.00 92.44 109 TYR A C 1
ATOM 886 O O . TYR A 1 109 ? 8.750 -5.115 -15.269 1.00 92.44 109 TYR A O 1
ATOM 894 N N . LEU A 1 110 ? 10.636 -5.940 -14.379 1.00 94.44 110 LEU A N 1
ATOM 895 C CA . LEU A 1 110 ? 11.296 -4.655 -14.130 1.00 94.44 110 LEU A CA 1
ATOM 896 C C . LEU A 1 110 ? 12.594 -4.484 -14.929 1.00 94.44 110 LEU A C 1
ATOM 898 O O . LEU A 1 110 ? 13.173 -3.403 -14.934 1.00 94.44 110 LEU A O 1
ATOM 902 N N . LYS A 1 111 ? 13.075 -5.542 -15.593 1.00 91.94 111 LYS A N 1
ATOM 903 C CA . LYS A 1 111 ? 14.388 -5.586 -16.260 1.00 91.94 111 LYS A CA 1
ATOM 904 C C . LYS A 1 111 ? 14.580 -4.557 -17.377 1.00 91.94 111 LYS A C 1
ATOM 906 O O . LYS A 1 111 ? 15.716 -4.162 -17.617 1.00 91.94 111 LYS A O 1
ATOM 911 N N . ASP A 1 112 ? 13.497 -4.133 -18.024 1.00 94.06 112 ASP A N 1
ATOM 912 C CA . ASP A 1 112 ? 13.539 -3.197 -19.154 1.00 94.06 112 ASP A CA 1
ATOM 913 C C . ASP A 1 112 ? 13.339 -1.730 -18.730 1.00 94.06 112 ASP A C 1
ATOM 915 O O . ASP A 1 112 ? 13.462 -0.827 -19.559 1.00 94.06 112 ASP A O 1
ATOM 919 N N . LEU A 1 113 ? 13.068 -1.477 -17.443 1.00 94.94 113 LEU A N 1
ATOM 920 C CA . LEU A 1 113 ? 12.891 -0.133 -16.895 1.00 94.94 113 LEU A CA 1
ATOM 921 C C . LEU A 1 113 ? 14.229 0.498 -16.507 1.00 94.94 113 LEU A C 1
ATOM 923 O O . LEU A 1 113 ? 15.135 -0.149 -15.975 1.00 94.94 113 LEU A O 1
ATOM 927 N N . ARG A 1 114 ? 14.338 1.807 -16.721 1.00 96.69 114 ARG A N 1
ATOM 928 C CA . ARG A 1 114 ? 15.459 2.637 -16.276 1.00 96.69 114 ARG A CA 1
ATOM 929 C C . ARG A 1 114 ? 15.063 3.416 -15.031 1.00 96.69 114 ARG A C 1
ATOM 931 O O . ARG A 1 114 ? 13.909 3.796 -14.861 1.00 96.69 114 ARG A O 1
ATOM 938 N N . LYS A 1 115 ? 16.032 3.680 -14.149 1.00 96.69 115 LYS A N 1
ATOM 939 C CA . LYS A 1 115 ? 15.807 4.496 -12.946 1.00 96.69 115 LYS A CA 1
ATOM 940 C C . LYS A 1 115 ? 15.160 5.834 -13.332 1.00 96.69 115 LYS A C 1
ATOM 942 O O . LYS A 1 115 ? 15.714 6.567 -14.148 1.00 96.69 115 LYS A O 1
ATOM 947 N N . GLY A 1 116 ? 14.024 6.140 -12.712 1.00 96.69 116 GLY A N 1
ATOM 948 C CA . GLY A 1 116 ? 13.204 7.322 -12.974 1.00 96.69 116 GLY A CA 1
ATOM 949 C C . GLY A 1 116 ? 12.039 7.102 -13.941 1.00 96.69 116 GLY A C 1
ATOM 950 O O . GLY A 1 116 ? 11.152 7.952 -13.974 1.00 96.69 116 GLY A O 1
ATOM 951 N N . ASP A 1 117 ? 11.999 5.989 -14.679 1.00 97.69 117 ASP A N 1
ATOM 952 C CA . ASP A 1 117 ? 10.863 5.669 -15.548 1.00 97.69 117 ASP A CA 1
ATOM 953 C C . ASP A 1 117 ? 9.577 5.531 -14.713 1.00 97.69 117 ASP A C 1
ATOM 955 O O . ASP A 1 117 ? 9.622 4.983 -13.605 1.00 97.69 117 ASP A O 1
ATOM 959 N N . PRO A 1 118 ? 8.423 6.017 -15.205 1.00 97.56 118 PRO A N 1
ATOM 960 C CA . PRO A 1 118 ? 7.162 5.847 -14.500 1.00 97.56 118 PRO A CA 1
ATOM 961 C C . PRO A 1 118 ? 6.769 4.367 -14.482 1.00 97.56 118 PRO A C 1
ATOM 963 O O . PRO A 1 118 ? 6.789 3.685 -15.508 1.00 97.56 118 PRO A O 1
ATOM 966 N N . ILE A 1 119 ? 6.379 3.875 -13.311 1.00 97.06 119 ILE A N 1
ATOM 967 C CA . ILE A 1 119 ? 5.864 2.523 -13.121 1.00 97.06 119 ILE A CA 1
ATOM 968 C C . ILE A 1 119 ? 4.611 2.553 -12.254 1.00 97.06 119 ILE A C 1
ATOM 970 O O . ILE A 1 119 ? 4.515 3.300 -11.282 1.00 97.06 119 ILE A O 1
ATOM 974 N N . GLN A 1 120 ? 3.655 1.692 -12.590 1.00 97.75 120 GLN A N 1
ATOM 975 C CA . GLN A 1 120 ? 2.466 1.468 -11.784 1.00 97.75 120 GLN A CA 1
ATOM 976 C C . GLN A 1 120 ? 2.707 0.366 -10.753 1.00 97.75 120 GLN A C 1
ATOM 978 O O . GLN A 1 120 ? 3.029 -0.775 -11.096 1.00 97.75 120 GLN A O 1
ATOM 983 N N . LEU A 1 121 ? 2.496 0.700 -9.485 1.00 96.38 121 LEU A N 1
ATOM 984 C CA . LEU A 1 121 ? 2.481 -0.243 -8.378 1.00 96.38 121 LEU A CA 1
ATOM 985 C C . LEU A 1 121 ? 1.046 -0.440 -7.895 1.00 96.38 121 LEU A C 1
ATOM 987 O O . LEU A 1 121 ? 0.301 0.521 -7.699 1.00 96.38 121 LEU A O 1
ATOM 991 N N . ARG A 1 122 ? 0.663 -1.692 -7.653 1.00 95.94 122 ARG A N 1
ATOM 992 C CA . ARG A 1 122 ? -0.481 -2.006 -6.803 1.00 95.94 122 ARG A CA 1
ATOM 993 C C . ARG A 1 122 ? -0.039 -1.825 -5.358 1.00 95.94 122 ARG A C 1
ATOM 995 O O . ARG A 1 122 ? 0.894 -2.492 -4.917 1.00 95.94 122 ARG A O 1
ATOM 1002 N N . ILE A 1 123 ? -0.742 -0.965 -4.637 1.00 95.69 123 ILE A N 1
ATOM 1003 C CA . ILE A 1 123 ? -0.585 -0.778 -3.202 1.00 95.69 123 ILE A CA 1
ATOM 1004 C C . ILE A 1 123 ? -1.756 -1.446 -2.494 1.00 95.69 123 ILE A C 1
ATOM 1006 O O . ILE A 1 123 ? -2.914 -1.207 -2.846 1.00 95.69 123 ILE A O 1
ATOM 1010 N N . VAL A 1 124 ? -1.461 -2.266 -1.492 1.00 94.94 124 VAL A N 1
ATOM 1011 C CA . VAL A 1 124 ? -2.468 -2.901 -0.641 1.00 94.94 124 VAL A CA 1
ATOM 1012 C C . VAL A 1 124 ? -2.251 -2.460 0.798 1.00 94.94 124 VAL A C 1
ATOM 1014 O O . VAL A 1 124 ? -1.138 -2.534 1.312 1.00 94.94 124 VAL A O 1
ATOM 1017 N N . LEU A 1 125 ? -3.317 -1.979 1.433 1.00 95.06 125 LEU A N 1
ATOM 1018 C CA . LEU A 1 125 ? -3.349 -1.619 2.842 1.00 95.06 125 LEU A CA 1
ATOM 1019 C C . LEU A 1 125 ? -4.151 -2.665 3.613 1.00 95.06 125 LEU A C 1
ATOM 1021 O O . LEU A 1 125 ? -5.297 -2.956 3.256 1.00 95.06 125 LEU A O 1
ATOM 1025 N N . HIS A 1 126 ? -3.569 -3.173 4.694 1.00 93.38 126 HIS A N 1
ATOM 1026 C CA . HIS A 1 126 ? -4.202 -4.112 5.610 1.00 93.38 126 HIS A CA 1
ATOM 1027 C C . HIS A 1 126 ? -4.191 -3.593 7.031 1.00 93.38 126 HIS A C 1
ATOM 1029 O O . HIS A 1 126 ? -3.181 -3.096 7.524 1.00 93.38 126 HIS A O 1
ATOM 1035 N N . THR A 1 127 ? -5.292 -3.810 7.729 1.00 92.88 127 THR A N 1
ATOM 1036 C CA . THR A 1 127 ? -5.338 -3.689 9.180 1.00 92.88 127 THR A CA 1
ATOM 1037 C C . THR A 1 127 ? -6.283 -4.737 9.759 1.00 92.88 127 THR A C 1
ATOM 1039 O O . THR A 1 127 ? -7.146 -5.265 9.056 1.00 92.88 127 THR A O 1
ATOM 1042 N N . GLY A 1 128 ? -6.088 -5.090 11.025 1.00 90.69 128 GLY A N 1
ATOM 1043 C CA . GLY A 1 128 ? -6.953 -6.007 11.761 1.00 90.69 128 GLY A CA 1
ATOM 1044 C C . GLY A 1 128 ? -7.517 -5.292 12.974 1.00 90.69 128 GLY A C 1
ATOM 1045 O O . GLY A 1 128 ? -6.774 -5.028 13.913 1.00 90.69 128 GLY A O 1
ATOM 1046 N N . LEU A 1 129 ? -8.813 -4.979 12.953 1.00 89.50 129 LEU A N 1
ATOM 1047 C CA . LEU A 1 129 ? -9.475 -4.312 14.068 1.00 89.50 129 LEU A CA 1
ATOM 1048 C C . LEU A 1 129 ? -9.735 -5.321 15.187 1.00 89.50 129 LEU A C 1
ATOM 1050 O O . LEU A 1 129 ? -10.578 -6.209 15.054 1.00 89.50 129 LEU A O 1
ATOM 1054 N N . PHE A 1 130 ? -8.992 -5.184 16.281 1.00 86.31 130 PHE A N 1
ATOM 1055 C CA . PHE A 1 130 ? -9.166 -5.961 17.504 1.00 86.31 130 PHE A CA 1
ATOM 1056 C C . PHE A 1 130 ? -10.395 -5.471 18.274 1.00 86.31 130 PHE A C 1
ATOM 1058 O O . PHE A 1 130 ? -10.404 -4.359 18.802 1.00 86.31 130 PHE A O 1
ATOM 1065 N N . ILE A 1 131 ? -11.419 -6.314 18.367 1.00 83.06 131 ILE A N 1
ATOM 1066 C CA . ILE A 1 131 ? -12.631 -6.041 19.140 1.00 83.06 131 ILE A CA 1
ATOM 1067 C C . ILE A 1 131 ? -12.438 -6.661 20.523 1.00 83.06 131 ILE A C 1
ATOM 1069 O O . ILE A 1 131 ? -12.296 -7.87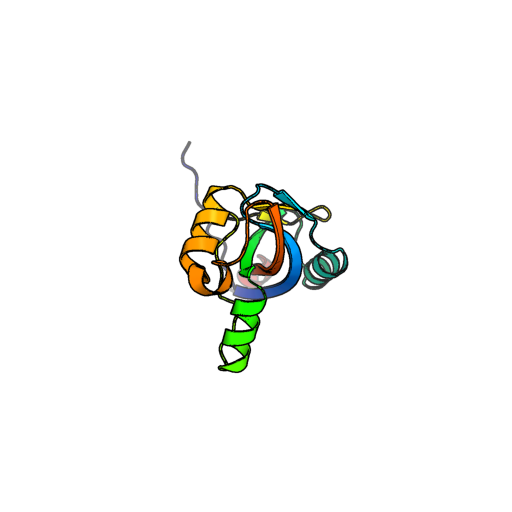9 20.635 1.00 83.06 131 ILE A O 1
ATOM 1073 N N . SER A 1 132 ? -12.415 -5.846 21.579 1.00 81.25 132 SER A N 1
ATOM 1074 C CA . SER A 1 132 ? -12.324 -6.322 22.965 1.00 81.25 132 SER A CA 1
ATOM 1075 C C . SER A 1 132 ? -13.693 -6.379 23.639 1.00 81.25 132 SER A C 1
ATOM 1077 O O . SER A 1 132 ? -14.654 -5.754 23.190 1.00 81.25 132 SER A O 1
ATOM 1079 N N . TYR A 1 133 ? -13.785 -7.117 24.744 1.00 68.00 133 TYR A N 1
ATOM 1080 C CA . TYR A 1 133 ? -14.926 -6.997 25.652 1.00 68.00 133 TYR A CA 1
ATOM 1081 C C . TYR A 1 133 ? -14.900 -5.625 26.339 1.00 68.00 133 TYR A C 1
ATOM 1083 O O . TYR A 1 133 ? -13.830 -5.096 26.644 1.00 68.00 133 TYR A O 1
ATOM 1091 N N . THR A 1 134 ? -16.075 -5.052 26.579 1.00 59.72 134 THR A N 1
ATOM 1092 C CA . THR A 1 134 ? -16.267 -3.957 27.535 1.00 59.72 134 THR A CA 1
ATOM 1093 C C . THR A 1 134 ? -16.766 -4.560 28.847 1.00 59.72 134 THR A C 1
ATOM 1095 O O . THR A 1 134 ? -17.593 -5.470 28.814 1.00 59.72 134 THR A O 1
ATOM 1098 N N . ASP A 1 135 ? -16.271 -4.061 29.981 1.00 56.53 135 ASP A N 1
ATOM 1099 C CA . ASP A 1 135 ? -16.402 -4.639 31.334 1.00 56.53 135 ASP A CA 1
ATOM 1100 C C . ASP A 1 135 ? -17.845 -4.958 31.819 1.00 56.53 135 ASP A C 1
ATOM 1102 O O . ASP A 1 135 ? -18.022 -5.640 32.826 1.00 56.53 135 ASP A O 1
ATOM 1106 N N . GLU A 1 136 ? -18.896 -4.550 31.100 1.00 53.34 136 GLU A N 1
ATOM 1107 C CA . GLU A 1 136 ? -20.300 -4.770 31.484 1.00 53.34 136 GLU A CA 1
ATOM 1108 C C . GLU A 1 136 ? -20.799 -6.229 31.356 1.00 53.34 136 GLU A C 1
ATOM 1110 O O . GLU A 1 136 ? -21.776 -6.601 32.011 1.00 53.34 136 GLU A O 1
ATOM 1115 N N . GLU A 1 137 ? -20.169 -7.084 30.537 1.00 50.31 137 GLU A N 1
ATOM 1116 C CA . GLU A 1 137 ? -20.563 -8.507 30.435 1.00 50.31 137 GLU A CA 1
ATOM 1117 C C . GLU A 1 137 ? -19.887 -9.407 31.486 1.00 50.31 137 GLU A C 1
ATOM 1119 O O . GLU A 1 137 ? -20.466 -10.431 31.867 1.00 50.31 137 GLU A O 1
ATOM 1124 N N . ASP A 1 138 ? -18.711 -9.025 31.994 1.00 48.88 138 ASP A N 1
ATOM 1125 C CA . ASP A 1 138 ? -17.976 -9.801 33.004 1.00 48.88 138 ASP A CA 1
ATOM 1126 C C . ASP A 1 138 ? -18.485 -9.549 34.432 1.00 48.88 138 ASP A C 1
ATOM 1128 O O . ASP A 1 138 ? -18.457 -10.466 35.257 1.00 48.88 138 ASP A O 1
ATOM 1132 N N . GLU A 1 139 ? -19.060 -8.374 34.721 1.00 46.81 139 GLU A N 1
ATOM 1133 C CA . GLU A 1 139 ? -19.762 -8.119 35.992 1.00 46.81 139 GLU A CA 1
ATOM 1134 C C . GLU A 1 139 ? -21.019 -8.985 36.170 1.00 46.81 139 GLU A C 1
ATOM 1136 O O . GLU A 1 139 ? -21.430 -9.250 37.295 1.00 46.81 139 GLU A O 1
ATOM 1141 N N . LYS A 1 140 ? -21.627 -9.475 35.081 1.00 46.62 140 LYS A N 1
ATOM 1142 C CA . LYS A 1 140 ? -22.797 -10.371 35.146 1.00 46.62 140 LYS A CA 1
ATOM 1143 C C . LYS A 1 140 ? -22.443 -11.852 35.290 1.00 46.62 140 LYS A C 1
ATOM 1145 O O . LYS A 1 140 ? -23.344 -12.661 35.513 1.00 46.62 140 LYS A O 1
ATOM 1150 N N . LYS A 1 141 ? -21.172 -12.224 35.109 1.00 49.38 141 LYS A N 1
ATOM 1151 C CA . LYS A 1 141 ? -20.693 -13.618 35.181 1.00 49.38 141 LYS A CA 1
ATOM 1152 C C . LYS A 1 141 ? -19.787 -13.902 36.384 1.00 49.38 141 LYS A C 1
ATOM 1154 O O . LYS A 1 141 ? -19.403 -15.059 36.564 1.00 49.38 141 LYS A O 1
ATOM 1159 N N . ARG A 1 142 ? -19.457 -12.888 37.186 1.00 44.31 142 ARG A N 1
ATOM 1160 C CA . ARG A 1 142 ? -18.843 -13.023 38.516 1.00 44.31 142 ARG A CA 1
ATOM 1161 C C . ARG A 1 142 ? -19.897 -12.913 39.608 1.00 44.31 142 ARG A C 1
ATOM 1163 O O . ARG A 1 142 ? -19.671 -13.544 40.662 1.00 44.31 142 ARG A O 1
#